Protein AF-A0A816RUP0-F1 (afdb_monomer_lite)

Sequence (111 aa):
MELRDFQFTRWRRGSVGKISSTGTFTTLSGTTKWQLDEFQNDVQSSYDNGLKDKTRDMHREFTFAMETQVVKIEKSHKEASKGTPRQVRLDGDDQDDRNELTLFLAGPSDS

Organism: Brassica napus (NCBI:txid3708)

Radius of gyration: 24.88 Å; chains: 1; bounding box: 38×42×78 Å

Structure (mmCIF, N/CA/C/O backbone):
data_AF-A0A816RUP0-F1
#
_entry.id   AF-A0A816RUP0-F1
#
loop_
_atom_site.group_PDB
_atom_site.id
_atom_site.type_symbol
_atom_site.label_atom_id
_atom_site.label_alt_id
_atom_site.label_comp_id
_atom_site.label_asym_id
_atom_site.label_entity_id
_atom_site.label_seq_id
_atom_site.pdbx_PDB_ins_code
_atom_site.Cartn_x
_atom_site.Cartn_y
_atom_site.Cartn_z
_atom_site.occupancy
_atom_site.B_iso_or_equiv
_atom_site.auth_seq_id
_atom_site.auth_comp_id
_atom_site.auth_asym_id
_atom_site.auth_atom_id
_atom_site.pdbx_PDB_model_num
ATOM 1 N N . MET A 1 1 ? 0.566 23.783 -14.531 1.00 39.66 1 MET A N 1
ATOM 2 C CA . MET A 1 1 ? -0.112 23.144 -13.387 1.00 39.66 1 MET A CA 1
ATOM 3 C C . MET A 1 1 ? 0.756 21.955 -13.024 1.00 39.66 1 MET A C 1
ATOM 5 O O . MET A 1 1 ? 0.818 21.017 -13.807 1.00 39.66 1 MET A O 1
ATOM 9 N N . GLU A 1 2 ? 1.593 22.091 -11.996 1.00 36.62 2 GLU A N 1
ATOM 10 C CA . GLU A 1 2 ? 2.616 21.089 -11.671 1.00 36.62 2 GLU A CA 1
ATOM 11 C C . GLU A 1 2 ? 2.069 20.069 -10.671 1.00 36.62 2 GLU A C 1
ATOM 13 O O . GLU A 1 2 ? 1.329 20.414 -9.756 1.00 36.62 2 GLU A O 1
ATOM 18 N N . LEU A 1 3 ? 2.501 18.813 -10.802 1.00 40.00 3 LEU A N 1
ATOM 19 C CA . LEU A 1 3 ? 2.164 17.676 -9.929 1.00 40.00 3 LEU A CA 1
ATOM 20 C C . LEU A 1 3 ? 2.428 17.928 -8.427 1.00 40.00 3 LEU A C 1
ATOM 22 O O . LEU A 1 3 ? 1.880 17.236 -7.570 1.00 40.00 3 LEU A O 1
ATOM 26 N N . ARG A 1 4 ? 3.202 18.967 -8.096 1.00 47.19 4 ARG A N 1
ATOM 27 C CA . ARG A 1 4 ? 3.424 19.460 -6.729 1.00 47.19 4 ARG A CA 1
ATOM 28 C C . ARG A 1 4 ? 2.163 20.051 -6.082 1.00 47.19 4 ARG A C 1
ATOM 30 O O . ARG A 1 4 ? 2.021 19.976 -4.862 1.00 47.19 4 ARG A O 1
ATOM 37 N N . ASP A 1 5 ? 1.212 20.542 -6.877 1.00 44.00 5 ASP A N 1
ATOM 38 C CA . ASP A 1 5 ? -0.055 21.103 -6.386 1.00 44.00 5 ASP A CA 1
ATOM 39 C C . ASP A 1 5 ? -0.991 20.011 -5.823 1.00 44.00 5 ASP A C 1
ATOM 41 O O . ASP A 1 5 ? -1.785 20.256 -4.907 1.00 44.00 5 ASP A O 1
ATOM 45 N N . PHE A 1 6 ? -0.867 18.765 -6.300 1.00 46.91 6 PHE A N 1
ATOM 46 C CA . PHE A 1 6 ? -1.703 17.651 -5.839 1.00 46.91 6 PHE A CA 1
ATOM 47 C C . PHE A 1 6 ? -1.320 17.175 -4.428 1.00 46.91 6 PHE A C 1
ATOM 49 O O . PHE A 1 6 ? -2.191 16.868 -3.611 1.00 46.91 6 PHE A O 1
ATOM 56 N N . GLN A 1 7 ? -0.023 17.205 -4.105 1.00 52.34 7 GLN A N 1
ATOM 57 C CA . GLN A 1 7 ? 0.499 16.809 -2.792 1.00 52.34 7 GLN A CA 1
ATOM 58 C C . GLN A 1 7 ? 0.126 17.814 -1.687 1.00 52.34 7 GLN A C 1
ATOM 60 O O . GLN A 1 7 ? -0.140 17.428 -0.550 1.00 52.34 7 GLN A O 1
ATOM 65 N N . PHE A 1 8 ? 0.012 19.105 -2.015 1.00 40.44 8 PHE A N 1
ATOM 66 C CA . PHE A 1 8 ? -0.316 20.141 -1.028 1.00 40.44 8 PHE A CA 1
ATOM 67 C C . PHE A 1 8 ? -1.816 20.208 -0.684 1.00 40.44 8 PHE A C 1
ATOM 69 O O . PHE A 1 8 ? -2.200 20.513 0.449 1.00 40.44 8 PHE A O 1
ATOM 76 N N . THR A 1 9 ? -2.695 19.872 -1.633 1.00 47.47 9 THR A N 1
ATOM 77 C CA . THR A 1 9 ? -4.152 20.036 -1.463 1.00 47.47 9 THR A CA 1
ATOM 78 C C . THR A 1 9 ? -4.766 19.005 -0.502 1.00 47.47 9 THR A C 1
ATOM 80 O O . THR A 1 9 ? -5.785 19.278 0.139 1.00 47.47 9 THR A O 1
ATOM 83 N N . ARG A 1 10 ? -4.131 17.835 -0.324 1.00 47.53 10 ARG A N 1
ATOM 84 C CA . ARG A 1 10 ? -4.600 16.791 0.607 1.00 47.53 10 ARG A CA 1
ATOM 85 C C . ARG A 1 10 ? -4.316 17.120 2.081 1.00 47.53 10 ARG A C 1
ATOM 87 O O . ARG A 1 10 ? -5.031 16.633 2.953 1.00 47.53 10 ARG A O 1
ATOM 94 N N . TRP A 1 11 ? -3.337 17.981 2.370 1.00 43.38 11 TRP A N 1
ATOM 95 C CA . TRP A 1 11 ? -2.880 18.244 3.742 1.00 43.38 11 TRP A CA 1
ATOM 96 C C . TRP A 1 11 ? -3.70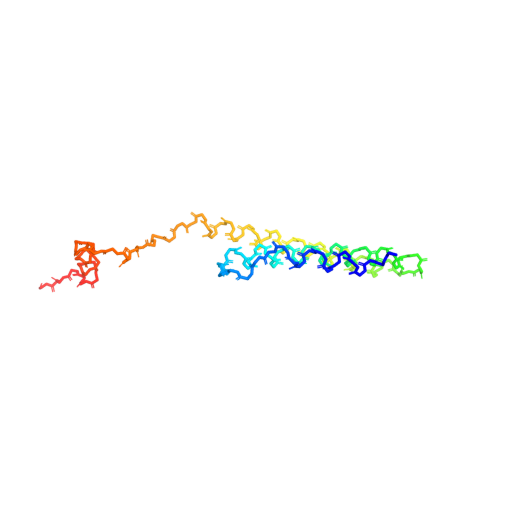8 19.301 4.505 1.00 43.38 11 TRP A C 1
ATOM 98 O O . TRP A 1 11 ? -3.715 19.307 5.731 1.00 43.38 11 TRP A O 1
ATOM 108 N N . ARG A 1 12 ? -4.483 20.168 3.832 1.00 38.88 12 ARG A N 1
ATOM 109 C CA . ARG A 1 12 ? -5.185 21.296 4.493 1.00 38.88 12 ARG A CA 1
ATOM 110 C C . ARG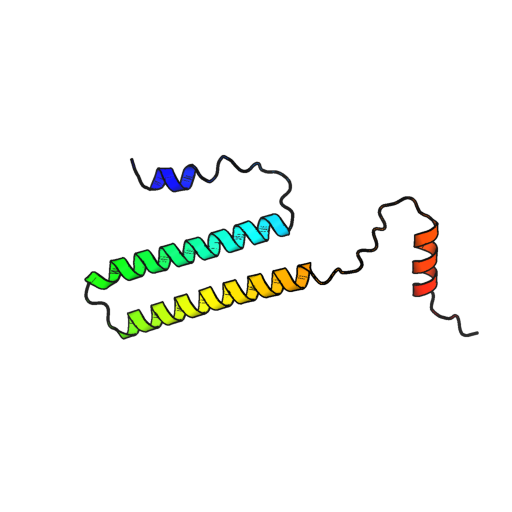 A 1 12 ? -6.594 21.027 5.045 1.00 38.88 12 ARG A C 1
ATOM 112 O O . ARG A 1 12 ? -7.147 21.928 5.670 1.00 38.88 12 ARG A O 1
ATOM 119 N N . ARG A 1 13 ? -7.209 19.858 4.823 1.00 42.12 13 ARG A N 1
ATOM 120 C CA . ARG A 1 13 ? -8.629 19.626 5.195 1.00 42.12 13 ARG A CA 1
ATOM 121 C C . ARG A 1 13 ? -8.864 18.687 6.387 1.00 42.12 13 ARG A C 1
ATOM 123 O O . ARG A 1 13 ? -10.014 18.424 6.716 1.00 42.12 13 ARG A O 1
ATOM 130 N N . GLY A 1 14 ? -7.815 18.197 7.046 1.00 38.31 14 GLY A N 1
ATOM 131 C CA . GLY A 1 14 ? -7.934 17.358 8.244 1.00 38.31 14 GLY A CA 1
ATOM 132 C C . GLY A 1 14 ? -7.334 18.053 9.456 1.00 38.31 14 GLY A C 1
ATOM 133 O O . GLY A 1 14 ? -6.118 18.088 9.600 1.00 38.31 14 GLY A O 1
ATOM 134 N N . SER A 1 15 ? -8.187 18.636 10.293 1.00 40.84 15 SER A N 1
ATOM 135 C CA . SER A 1 15 ? -7.840 19.359 11.515 1.00 40.84 15 SER A CA 1
ATOM 136 C C . SER A 1 15 ? -6.857 18.606 12.414 1.00 40.84 15 SER A C 1
ATOM 138 O O . SER A 1 15 ? -7.020 17.415 12.674 1.00 40.84 15 SER A O 1
ATOM 140 N N . VAL A 1 16 ? -5.900 19.348 12.977 1.00 47.12 16 VAL A N 1
ATOM 141 C CA . VAL A 1 16 ? -5.104 18.948 14.144 1.00 47.12 16 VAL A CA 1
ATOM 142 C C . VAL A 1 16 ? -6.048 18.859 15.349 1.00 47.12 16 VAL A C 1
ATOM 144 O O . VAL A 1 16 ? -6.211 19.798 16.121 1.00 47.12 16 VAL A O 1
ATOM 147 N N . GLY A 1 17 ? -6.748 17.737 15.459 1.00 41.47 17 GLY A N 1
ATOM 148 C CA . GLY A 1 17 ? -7.525 17.332 16.621 1.00 41.47 17 GLY A CA 1
ATOM 149 C C . GLY A 1 17 ? -6.975 15.999 17.105 1.00 41.47 17 GLY A C 1
ATOM 150 O O . GLY A 1 17 ? -6.623 15.166 16.275 1.00 41.47 17 GLY A O 1
ATOM 151 N N . LYS A 1 18 ? -6.853 15.839 18.430 1.00 44.84 18 LYS A N 1
ATOM 152 C CA . LYS A 1 18 ? -6.381 14.636 19.145 1.00 44.84 18 LYS A CA 1
ATOM 153 C C . LYS A 1 18 ? -6.505 13.358 18.300 1.00 44.84 18 LYS A C 1
ATOM 155 O O . LYS A 1 18 ? -7.577 12.765 18.212 1.00 44.84 18 LYS A O 1
ATOM 160 N N . ILE A 1 19 ? -5.401 12.954 17.677 1.00 44.00 19 ILE A N 1
ATOM 161 C CA . ILE A 1 19 ? -5.326 11.717 16.901 1.00 44.00 19 ILE A CA 1
ATOM 162 C C . ILE A 1 19 ? -5.314 10.552 17.887 1.00 44.00 19 ILE A C 1
ATOM 164 O O . ILE A 1 19 ? -4.342 10.336 18.606 1.00 44.00 19 ILE A O 1
ATOM 168 N N . SER A 1 20 ? -6.429 9.828 17.957 1.00 53.03 20 SER A N 1
ATOM 169 C CA . SER A 1 20 ? -6.488 8.525 18.615 1.00 53.03 20 SER A CA 1
ATOM 170 C C . SER A 1 20 ? -5.538 7.542 17.916 1.00 53.03 20 SER A C 1
ATOM 172 O O . SER A 1 20 ? -5.213 7.721 16.741 1.00 53.03 20 SER A O 1
ATOM 174 N N . SER A 1 21 ? -5.116 6.477 18.609 1.00 57.12 21 SER A N 1
ATOM 175 C CA . SER A 1 21 ? -4.272 5.403 18.038 1.00 57.12 21 SER A CA 1
ATOM 176 C C . SER A 1 21 ? -4.831 4.844 16.710 1.00 57.12 21 SER A C 1
ATOM 178 O O . SER A 1 21 ? -4.104 4.503 15.781 1.00 57.12 21 SER A O 1
ATOM 180 N N . THR A 1 22 ? -6.154 4.856 16.550 1.00 58.59 22 THR A N 1
ATOM 181 C CA . THR A 1 22 ? -6.836 4.474 15.306 1.00 58.59 22 THR A CA 1
ATOM 182 C C . THR A 1 22 ? -6.610 5.473 14.157 1.00 58.59 22 THR A C 1
ATOM 184 O O . THR A 1 22 ? -6.501 5.079 12.994 1.00 58.59 22 THR A O 1
ATOM 187 N N . GLY A 1 23 ? -6.519 6.774 14.455 1.00 68.19 23 GLY A N 1
ATOM 188 C CA . GLY A 1 23 ? -6.238 7.829 13.474 1.00 68.19 23 GLY A CA 1
ATOM 189 C C . GLY A 1 23 ? -4.793 7.817 12.966 1.00 68.19 23 GLY A C 1
ATOM 190 O O . GLY A 1 23 ? -4.535 8.164 11.811 1.00 68.19 23 GLY A O 1
ATOM 191 N N . THR A 1 24 ? -3.846 7.358 13.788 1.00 77.75 24 THR A N 1
ATOM 192 C CA . THR A 1 24 ? -2.444 7.206 13.374 1.00 77.75 24 THR A CA 1
ATOM 193 C C . THR A 1 24 ? -2.247 5.961 12.513 1.00 77.75 24 THR A C 1
ATOM 195 O O . THR A 1 24 ? -1.600 6.054 11.472 1.00 77.75 24 THR A O 1
ATOM 198 N N . PHE A 1 25 ? -2.868 4.827 12.867 1.00 81.88 25 PHE A N 1
ATOM 199 C CA . PHE A 1 25 ? -2.784 3.588 12.083 1.00 81.88 25 PHE A CA 1
ATOM 200 C C . PHE A 1 25 ? -3.357 3.738 10.667 1.00 81.88 25 PHE A C 1
ATOM 202 O O . PHE A 1 25 ? -2.730 3.340 9.687 1.00 81.88 25 PHE A O 1
ATOM 209 N N . THR A 1 26 ? -4.540 4.346 10.549 1.00 83.12 26 THR A N 1
ATOM 210 C CA . THR A 1 26 ? -5.197 4.585 9.252 1.00 83.12 26 THR A CA 1
ATOM 211 C C . THR A 1 26 ? -4.370 5.492 8.345 1.00 83.12 26 THR A C 1
ATOM 213 O O . THR A 1 26 ? -4.207 5.196 7.161 1.00 83.12 26 THR A O 1
ATOM 216 N N . THR A 1 27 ? -3.798 6.559 8.906 1.00 82.62 27 THR A N 1
ATOM 217 C CA . THR A 1 27 ? -2.900 7.461 8.177 1.00 82.62 27 THR A CA 1
ATOM 218 C C . THR A 1 27 ? -1.632 6.734 7.734 1.00 82.62 27 THR A C 1
ATOM 220 O O . THR A 1 27 ? -1.287 6.804 6.558 1.00 82.62 27 THR A O 1
ATOM 223 N N . LEU A 1 28 ? -0.980 5.992 8.637 1.00 86.88 28 LEU A N 1
ATOM 224 C CA . LEU A 1 28 ? 0.267 5.284 8.343 1.00 86.88 28 LEU A CA 1
ATOM 225 C C . LEU A 1 28 ? 0.073 4.204 7.268 1.00 86.88 28 LEU A C 1
ATOM 227 O O . LEU A 1 28 ? 0.823 4.176 6.295 1.00 86.88 28 LEU A O 1
ATOM 231 N N . SER A 1 29 ? -0.971 3.374 7.384 1.00 85.94 29 SER A N 1
ATOM 232 C CA . SER A 1 29 ? -1.293 2.368 6.360 1.00 85.94 29 SER A CA 1
ATOM 233 C C . SER A 1 29 ? -1.580 3.023 5.004 1.00 85.94 29 SER A C 1
ATOM 235 O O . SER A 1 29 ? -1.061 2.589 3.975 1.00 85.94 29 SER A O 1
ATOM 237 N N . GLY A 1 30 ? -2.339 4.125 4.999 1.00 86.00 30 GLY A N 1
ATOM 238 C CA . GLY A 1 30 ? -2.599 4.900 3.787 1.00 86.00 30 GLY A CA 1
ATOM 239 C C . GLY A 1 30 ? -1.321 5.442 3.142 1.00 86.00 30 GLY A C 1
ATOM 240 O O . GLY A 1 30 ? -1.160 5.331 1.928 1.00 86.00 30 GLY A O 1
ATOM 241 N N . THR A 1 31 ? -0.393 5.980 3.940 1.00 88.06 31 THR A N 1
ATOM 242 C CA . THR A 1 31 ? 0.898 6.463 3.428 1.00 88.06 31 THR A CA 1
ATOM 243 C C . THR A 1 31 ? 1.762 5.337 2.877 1.00 88.06 31 THR A C 1
ATOM 245 O O . THR A 1 31 ? 2.308 5.491 1.791 1.00 88.06 31 THR A O 1
ATOM 248 N N . THR A 1 32 ? 1.839 4.191 3.557 1.00 89.00 32 THR A N 1
ATOM 249 C CA . THR A 1 32 ? 2.645 3.051 3.100 1.00 89.00 32 THR A CA 1
ATOM 250 C C . THR A 1 32 ? 2.128 2.478 1.783 1.00 89.00 32 THR A C 1
ATOM 252 O O . THR A 1 32 ? 2.930 2.178 0.905 1.00 89.00 32 THR A O 1
ATOM 255 N N . LYS A 1 33 ? 0.803 2.371 1.610 1.00 90.50 33 LYS A N 1
ATOM 256 C CA . LYS A 1 33 ? 0.201 1.922 0.343 1.00 90.50 33 LYS A CA 1
ATOM 257 C C . LYS A 1 33 ? 0.527 2.877 -0.802 1.00 90.50 33 LYS A C 1
ATOM 259 O O . LYS A 1 33 ? 1.022 2.441 -1.830 1.00 90.50 33 LYS A O 1
ATOM 264 N N . TRP A 1 34 ? 0.344 4.182 -0.585 1.00 93.31 34 TRP A N 1
ATOM 265 C CA . TRP A 1 34 ? 0.668 5.181 -1.605 1.00 93.31 34 TRP A CA 1
ATOM 266 C C . TRP A 1 34 ? 2.157 5.178 -1.981 1.00 93.31 34 TRP A C 1
ATOM 268 O O . TRP A 1 34 ? 2.492 5.248 -3.157 1.00 93.31 34 TRP A O 1
ATOM 278 N N . GLN A 1 35 ? 3.054 5.052 -0.999 1.00 92.31 35 GLN A N 1
ATOM 279 C CA . GLN A 1 35 ? 4.493 4.955 -1.264 1.00 92.31 35 GLN A CA 1
ATOM 280 C C . GLN A 1 35 ? 4.851 3.727 -2.109 1.00 92.31 35 GLN A C 1
ATOM 282 O O . GLN A 1 35 ? 5.775 3.792 -2.916 1.00 92.31 35 GLN A O 1
ATOM 287 N N . LEU A 1 36 ? 4.139 2.614 -1.922 1.00 91.88 36 LEU A N 1
ATOM 288 C CA . LEU A 1 36 ? 4.369 1.391 -2.681 1.00 91.88 36 LEU A CA 1
ATOM 289 C C . LEU A 1 36 ? 3.865 1.505 -4.124 1.00 91.88 36 LEU A C 1
ATOM 291 O O . LEU A 1 36 ? 4.564 1.082 -5.045 1.00 91.88 36 LEU A O 1
ATOM 295 N N . ASP A 1 37 ? 2.704 2.134 -4.316 1.00 87.81 37 ASP A N 1
ATOM 296 C CA . ASP A 1 37 ? 2.160 2.435 -5.643 1.00 87.81 37 ASP A CA 1
ATOM 297 C C . ASP A 1 37 ? 3.109 3.354 -6.430 1.00 87.81 37 ASP A C 1
ATOM 299 O O . ASP A 1 37 ? 3.411 3.091 -7.595 1.00 87.81 37 ASP A O 1
ATOM 303 N N . GLU A 1 38 ? 3.633 4.401 -5.783 1.00 91.38 38 GLU A N 1
ATOM 304 C CA . GLU A 1 38 ? 4.583 5.331 -6.402 1.00 91.38 38 GLU A CA 1
ATOM 305 C C . GLU A 1 38 ? 5.885 4.622 -6.796 1.00 91.38 38 GLU A C 1
ATOM 307 O O . GLU A 1 38 ? 6.352 4.754 -7.926 1.00 91.38 38 GLU A O 1
ATOM 312 N N . PHE A 1 39 ? 6.425 3.786 -5.902 1.00 89.25 39 PHE A N 1
ATOM 313 C CA . PHE A 1 39 ? 7.602 2.971 -6.195 1.00 89.25 39 PHE A CA 1
ATOM 314 C C . PHE A 1 39 ? 7.389 2.071 -7.418 1.00 89.25 39 PHE A C 1
ATOM 316 O O . PHE A 1 39 ? 8.264 1.989 -8.280 1.00 89.25 39 PHE A O 1
ATOM 323 N N . GLN A 1 40 ? 6.235 1.405 -7.521 1.00 88.81 40 GLN A N 1
ATOM 324 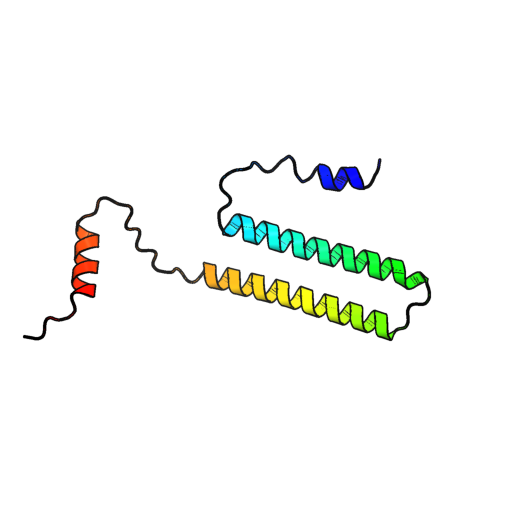C CA . GLN A 1 40 ? 5.939 0.545 -8.664 1.00 88.81 40 GLN A CA 1
ATOM 325 C C . GLN A 1 40 ? 5.840 1.344 -9.969 1.00 88.81 40 GLN A C 1
ATOM 327 O O . GLN A 1 40 ? 6.352 0.890 -10.994 1.00 88.81 40 GLN A O 1
ATOM 332 N N . ASN A 1 41 ? 5.223 2.526 -9.933 1.00 86.56 41 ASN A N 1
ATOM 333 C CA . ASN A 1 41 ? 5.110 3.405 -11.097 1.00 86.56 41 ASN A CA 1
ATOM 334 C C . ASN A 1 41 ? 6.489 3.875 -11.583 1.00 86.56 41 ASN A C 1
ATOM 336 O O . ASN A 1 41 ? 6.789 3.768 -12.775 1.00 86.56 41 ASN A O 1
ATOM 340 N N . ASP A 1 42 ? 7.349 4.319 -10.664 1.00 86.31 42 ASP A N 1
ATOM 341 C CA . ASP A 1 42 ? 8.713 4.759 -10.974 1.00 86.31 42 ASP A CA 1
ATOM 342 C C . ASP A 1 42 ? 9.561 3.616 -11.540 1.00 86.31 42 ASP A C 1
ATOM 344 O O . ASP A 1 42 ? 10.250 3.763 -12.554 1.00 86.31 42 ASP A O 1
ATOM 348 N N . VAL A 1 43 ? 9.472 2.437 -10.920 1.00 86.38 43 VAL A N 1
ATOM 349 C CA . VAL A 1 43 ? 10.158 1.229 -11.380 1.00 86.38 43 VAL A CA 1
ATOM 350 C C . VAL A 1 43 ? 9.687 0.817 -12.775 1.00 86.38 43 VAL A C 1
ATOM 352 O O . VAL A 1 43 ? 10.512 0.487 -13.628 1.00 86.38 43 VAL A O 1
ATOM 355 N N . GLN A 1 44 ? 8.378 0.853 -13.031 1.00 84.25 44 GLN A N 1
ATOM 356 C CA . GLN A 1 44 ? 7.819 0.488 -14.327 1.00 84.25 44 GLN A CA 1
ATOM 357 C C . GLN A 1 44 ? 8.241 1.468 -15.426 1.00 84.25 44 GLN A C 1
ATOM 359 O O . GLN A 1 44 ? 8.598 1.029 -16.517 1.00 84.25 44 GLN A O 1
ATOM 364 N N . SER A 1 45 ? 8.275 2.765 -15.112 1.00 80.44 45 SER A N 1
ATOM 365 C CA . SER A 1 45 ? 8.786 3.825 -15.991 1.00 80.44 45 SER A CA 1
ATOM 366 C C . SER A 1 45 ? 10.280 3.653 -16.310 1.00 80.44 45 SER A C 1
ATOM 368 O O . SER A 1 45 ? 10.740 3.959 -17.407 1.00 80.44 45 SER A O 1
ATOM 370 N N . SER A 1 46 ? 11.058 3.083 -15.384 1.00 77.62 46 SER A N 1
ATOM 371 C CA . SER A 1 46 ? 12.488 2.813 -15.586 1.00 77.62 46 SER A CA 1
ATOM 372 C C . SER A 1 46 ? 12.772 1.651 -16.555 1.00 77.62 46 SER A C 1
ATOM 374 O O . SER A 1 46 ? 13.863 1.573 -17.131 1.00 77.62 46 SER A O 1
ATOM 376 N N . TYR A 1 47 ? 11.812 0.742 -16.768 1.00 77.06 47 TYR A N 1
ATOM 377 C CA . TYR A 1 47 ? 12.027 -0.474 -17.561 1.00 77.06 47 TYR A CA 1
ATOM 378 C C . TYR A 1 47 ? 12.240 -0.244 -19.064 1.00 77.06 47 TYR A C 1
ATOM 380 O O . TYR A 1 47 ? 12.762 -1.147 -19.721 1.00 77.06 47 TYR A O 1
ATOM 388 N N . ASP A 1 48 ? 11.959 0.953 -19.586 1.00 66.12 48 ASP A N 1
ATOM 389 C CA . ASP A 1 48 ? 12.213 1.317 -20.990 1.00 66.12 48 ASP A CA 1
ATOM 390 C C . ASP A 1 48 ? 13.716 1.363 -21.356 1.00 66.12 48 ASP A C 1
ATOM 392 O O . ASP A 1 48 ? 14.069 1.346 -22.534 1.00 66.12 48 ASP A O 1
ATOM 396 N N . ASN A 1 49 ? 14.625 1.328 -20.370 1.00 62.31 49 ASN A N 1
ATOM 397 C CA . ASN A 1 49 ? 16.073 1.503 -20.569 1.00 62.31 49 ASN A CA 1
ATOM 398 C C . ASN A 1 49 ? 16.923 0.213 -20.493 1.00 62.31 49 ASN A C 1
ATOM 400 O O . ASN A 1 49 ? 18.125 0.276 -20.228 1.00 62.31 49 ASN A O 1
ATOM 404 N N . GLY A 1 50 ? 16.348 -0.972 -20.725 1.00 60.72 50 GLY A N 1
ATOM 405 C CA . GLY A 1 50 ? 17.135 -2.218 -20.792 1.00 60.72 50 GLY A CA 1
ATOM 406 C C . GLY A 1 50 ? 17.573 -2.768 -19.427 1.00 60.72 50 GLY A C 1
ATOM 407 O O . GLY A 1 50 ? 18.640 -3.373 -19.294 1.00 60.72 50 GLY A O 1
ATOM 408 N N . LEU A 1 51 ? 16.750 -2.561 -18.395 1.00 64.88 51 LEU A N 1
ATOM 409 C CA . LEU A 1 51 ? 16.944 -3.158 -17.072 1.00 64.88 51 LEU A CA 1
ATOM 410 C C . LEU A 1 51 ? 16.980 -4.693 -17.160 1.00 64.88 51 LEU A C 1
ATOM 412 O O . LEU A 1 51 ? 16.100 -5.318 -17.748 1.00 64.88 51 LEU A O 1
ATOM 416 N N . LYS A 1 52 ? 18.004 -5.302 -16.547 1.00 72.56 52 LYS A N 1
ATOM 417 C CA . LYS A 1 52 ? 18.191 -6.763 -16.515 1.00 72.56 52 LYS A CA 1
ATOM 418 C C . LYS A 1 52 ? 16.999 -7.436 -15.831 1.00 72.56 52 LYS A C 1
ATOM 420 O O . LYS A 1 52 ? 16.607 -6.993 -14.753 1.00 72.56 52 LYS A O 1
ATOM 425 N N . ASP A 1 53 ? 16.508 -8.545 -16.388 1.00 78.19 53 ASP A N 1
ATOM 426 C CA . ASP A 1 53 ? 15.366 -9.306 -15.843 1.00 78.19 53 ASP A CA 1
ATOM 427 C C . ASP A 1 53 ? 15.499 -9.606 -14.344 1.00 78.19 53 ASP A C 1
ATOM 429 O O . ASP A 1 53 ? 14.556 -9.390 -13.592 1.00 78.19 53 ASP A O 1
ATOM 433 N N . LYS A 1 54 ? 16.710 -9.926 -13.870 1.00 81.94 54 LYS A N 1
ATOM 434 C CA . LYS A 1 54 ? 16.991 -10.130 -12.439 1.00 81.94 54 LYS A CA 1
ATOM 435 C C . LYS A 1 54 ? 16.581 -8.944 -11.551 1.00 81.94 54 LYS A C 1
ATOM 437 O O . LYS A 1 54 ? 16.110 -9.142 -10.435 1.00 81.94 54 LYS A O 1
ATOM 442 N N . THR A 1 55 ? 16.780 -7.708 -12.009 1.00 84.38 55 THR A N 1
ATOM 443 C CA . THR A 1 55 ? 16.381 -6.511 -11.252 1.00 84.38 55 THR A CA 1
ATOM 444 C C . THR A 1 55 ? 14.861 -6.365 -11.225 1.00 84.38 55 THR A C 1
ATOM 446 O O . THR A 1 55 ? 14.299 -5.940 -10.219 1.00 84.38 55 THR A O 1
ATOM 449 N N . ARG A 1 56 ? 14.184 -6.765 -12.307 1.00 84.06 56 ARG A N 1
ATOM 450 C CA . ARG A 1 56 ? 12.720 -6.749 -12.403 1.00 84.06 56 ARG A CA 1
ATOM 451 C C . ARG A 1 56 ? 12.106 -7.759 -11.442 1.00 84.06 56 ARG A C 1
ATOM 453 O O . ARG A 1 56 ? 11.187 -7.404 -10.710 1.00 84.06 56 ARG A O 1
ATOM 460 N N . ASP A 1 57 ? 12.662 -8.965 -11.394 1.00 88.94 57 ASP A N 1
ATOM 461 C CA . ASP A 1 57 ? 12.230 -10.013 -10.467 1.00 88.94 57 ASP A CA 1
ATOM 462 C C . ASP A 1 57 ? 12.396 -9.562 -9.015 1.00 88.94 57 ASP A C 1
ATOM 464 O O . ASP A 1 57 ? 11.452 -9.624 -8.233 1.00 88.94 57 ASP A O 1
ATOM 468 N N . MET A 1 58 ? 13.546 -8.975 -8.682 1.00 91.19 58 MET A N 1
ATOM 469 C CA . MET A 1 58 ? 13.806 -8.458 -7.338 1.00 91.19 58 MET A CA 1
ATOM 470 C C . MET A 1 58 ? 12.839 -7.327 -6.938 1.00 91.19 58 MET A C 1
ATOM 472 O O . MET A 1 58 ? 12.426 -7.246 -5.783 1.00 91.19 58 MET A O 1
ATOM 476 N N . HIS A 1 59 ? 12.445 -6.455 -7.873 1.00 92.25 59 HIS A N 1
ATOM 477 C CA . HIS A 1 59 ? 11.432 -5.424 -7.610 1.00 92.25 59 HIS A CA 1
ATOM 478 C C . HIS A 1 59 ? 10.043 -6.025 -7.391 1.00 92.25 59 HIS A C 1
ATOM 480 O O . HIS A 1 59 ? 9.344 -5.610 -6.470 1.00 92.25 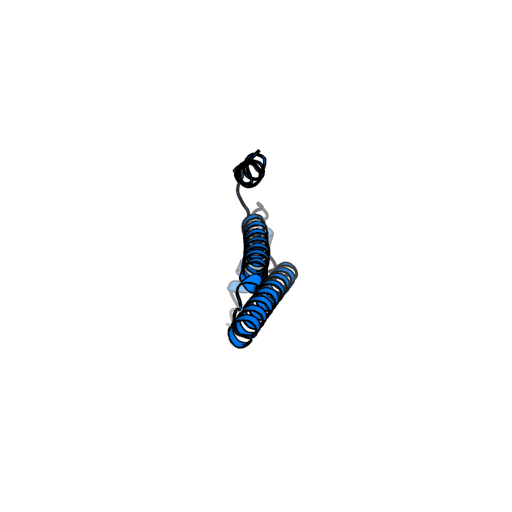59 HIS A O 1
ATOM 486 N N . ARG A 1 60 ? 9.663 -7.039 -8.177 1.00 90.00 60 ARG A N 1
ATOM 487 C CA . ARG A 1 60 ? 8.402 -7.768 -7.981 1.00 90.00 60 ARG A CA 1
ATOM 488 C C . ARG A 1 60 ? 8.360 -8.466 -6.627 1.00 90.00 60 ARG A C 1
ATOM 490 O O . ARG A 1 60 ? 7.357 -8.361 -5.927 1.00 90.00 60 ARG A O 1
ATOM 497 N N . GLU A 1 61 ? 9.440 -9.143 -6.248 1.00 94.56 61 GLU A N 1
ATOM 498 C CA . GLU A 1 61 ? 9.564 -9.803 -4.946 1.00 94.56 61 GLU A CA 1
ATOM 499 C C . GLU A 1 61 ? 9.453 -8.802 -3.795 1.00 94.56 61 GLU A C 1
ATOM 501 O O . GLU A 1 61 ? 8.731 -9.051 -2.829 1.00 94.56 61 GLU A O 1
ATOM 506 N N . PHE A 1 62 ? 10.118 -7.648 -3.913 1.00 94.12 62 PHE A N 1
ATOM 507 C CA . PHE A 1 62 ? 10.027 -6.580 -2.923 1.00 94.12 62 PHE A CA 1
ATOM 508 C C . PHE A 1 62 ? 8.594 -6.055 -2.776 1.00 94.12 62 PHE A C 1
ATOM 510 O O . PHE A 1 62 ? 8.077 -6.012 -1.656 1.00 94.12 62 PHE A O 1
ATOM 517 N N . THR A 1 63 ? 7.931 -5.706 -3.884 1.00 91.31 63 THR A N 1
ATOM 518 C CA . THR A 1 63 ? 6.546 -5.216 -3.853 1.00 91.31 63 THR A CA 1
ATOM 519 C C . THR A 1 63 ? 5.620 -6.249 -3.225 1.00 91.31 63 THR A C 1
ATOM 521 O O . THR A 1 63 ? 4.906 -5.939 -2.273 1.00 91.31 63 THR A O 1
ATOM 524 N N . PHE A 1 64 ? 5.711 -7.504 -3.666 1.00 91.69 64 PHE A N 1
ATOM 525 C CA . PHE A 1 64 ? 4.902 -8.596 -3.132 1.00 91.69 64 PHE A CA 1
ATOM 526 C C . PHE A 1 64 ? 5.112 -8.803 -1.623 1.00 91.69 64 PHE A C 1
ATOM 528 O O . PHE A 1 64 ? 4.152 -8.997 -0.866 1.00 91.69 64 PHE A O 1
ATOM 535 N N . ALA A 1 65 ? 6.364 -8.743 -1.158 1.00 96.25 65 ALA A N 1
ATOM 536 C CA . ALA A 1 65 ? 6.683 -8.860 0.259 1.00 96.25 65 ALA A CA 1
ATOM 537 C C . ALA A 1 65 ? 6.058 -7.715 1.070 1.00 96.25 65 ALA A C 1
ATOM 539 O O . ALA A 1 65 ? 5.456 -7.970 2.117 1.00 96.25 65 ALA A O 1
ATOM 540 N N . MET A 1 66 ? 6.148 -6.476 0.583 1.00 93.38 66 MET A N 1
ATOM 541 C CA . MET A 1 66 ? 5.589 -5.303 1.259 1.00 93.38 66 MET A CA 1
ATOM 542 C C . MET A 1 66 ? 4.058 -5.328 1.296 1.00 93.38 66 MET A C 1
ATOM 544 O O . MET A 1 66 ? 3.483 -5.144 2.369 1.00 93.38 66 MET A O 1
ATOM 548 N N . GLU A 1 67 ? 3.389 -5.640 0.183 1.00 92.19 67 GLU A N 1
ATOM 549 C CA . GLU A 1 67 ? 1.927 -5.802 0.136 1.00 92.19 67 GLU A CA 1
ATOM 550 C C . GLU A 1 67 ? 1.453 -6.861 1.135 1.00 92.19 67 GLU A C 1
ATOM 552 O O . GLU A 1 67 ? 0.526 -6.639 1.919 1.00 92.19 67 GLU A O 1
ATOM 557 N N . THR A 1 68 ? 2.150 -7.999 1.170 1.00 94.25 68 THR A N 1
ATOM 558 C CA . THR A 1 68 ? 1.861 -9.084 2.109 1.00 94.25 68 THR A CA 1
ATOM 559 C C . THR A 1 68 ? 1.991 -8.619 3.560 1.00 94.25 68 THR A C 1
ATOM 561 O O . THR A 1 68 ? 1.162 -8.979 4.401 1.00 94.25 68 THR A O 1
ATOM 564 N N . GLN A 1 69 ? 3.013 -7.821 3.883 1.00 94.31 69 GLN A N 1
ATOM 565 C CA . GLN A 1 69 ? 3.191 -7.284 5.234 1.00 94.31 69 GLN A CA 1
ATOM 566 C C . GLN A 1 69 ? 2.097 -6.283 5.605 1.00 94.31 69 GLN A C 1
ATOM 568 O O . GLN A 1 69 ? 1.556 -6.369 6.707 1.00 94.31 69 GLN A O 1
ATOM 573 N N . VAL A 1 70 ? 1.708 -5.392 4.690 1.00 89.38 70 VAL A N 1
ATOM 574 C CA . VAL A 1 70 ? 0.602 -4.450 4.913 1.00 89.38 70 VAL A CA 1
ATOM 575 C C . VAL A 1 70 ? -0.690 -5.207 5.225 1.00 89.38 70 VAL A C 1
ATOM 577 O O . VAL A 1 70 ? -1.334 -4.928 6.236 1.00 89.38 70 VAL A O 1
ATOM 580 N N . VAL A 1 71 ? -1.027 -6.233 4.437 1.00 92.75 71 VAL A N 1
ATOM 581 C CA . VAL A 1 71 ? -2.215 -7.072 4.674 1.00 92.75 71 VAL A CA 1
ATOM 582 C C . VAL A 1 71 ? -2.147 -7.781 6.030 1.00 92.75 71 VAL A C 1
ATOM 584 O O . VAL A 1 71 ? -3.139 -7.807 6.762 1.00 92.75 71 VAL A O 1
ATOM 587 N N . LYS A 1 72 ? -0.987 -8.342 6.397 1.00 93.94 72 LYS A N 1
ATOM 588 C CA . LYS A 1 72 ? -0.789 -8.993 7.704 1.00 93.94 72 LYS A CA 1
ATOM 589 C C . LYS A 1 72 ? -1.009 -8.016 8.855 1.00 93.94 72 LYS A C 1
ATOM 591 O O . LYS A 1 72 ? -1.735 -8.344 9.788 1.00 93.94 72 LYS A O 1
ATOM 596 N N . ILE A 1 73 ? -0.425 -6.824 8.778 1.00 91.44 73 ILE A N 1
ATOM 597 C CA . ILE A 1 73 ? -0.539 -5.798 9.818 1.00 91.44 73 ILE A CA 1
ATOM 598 C C . ILE A 1 73 ? -1.990 -5.314 9.945 1.00 91.44 73 ILE A C 1
ATOM 600 O O . ILE A 1 73 ? -2.511 -5.233 11.056 1.00 91.44 73 ILE A O 1
ATOM 604 N N . GLU A 1 74 ? -2.675 -5.048 8.830 1.00 90.00 74 GLU A N 1
ATOM 605 C CA . GLU A 1 74 ? -4.087 -4.644 8.838 1.00 90.00 74 GLU A CA 1
ATOM 606 C C . GLU A 1 74 ? -4.998 -5.724 9.422 1.00 90.00 74 GLU A C 1
ATOM 608 O O . GLU A 1 74 ? -5.911 -5.417 10.195 1.00 90.00 74 GLU A O 1
ATOM 613 N N . LYS A 1 75 ? -4.732 -6.994 9.100 1.00 90.50 75 LYS A N 1
ATOM 614 C CA . LYS A 1 75 ? -5.455 -8.131 9.668 1.00 90.50 75 LYS A CA 1
ATOM 615 C C . LYS A 1 75 ? -5.223 -8.242 11.176 1.00 90.50 75 LYS A C 1
ATOM 617 O O . LYS A 1 75 ? -6.202 -8.264 11.917 1.00 90.50 75 LYS A O 1
ATOM 622 N N . SER A 1 76 ? -3.969 -8.231 11.629 1.00 89.25 76 SER A N 1
ATOM 623 C CA . SER A 1 76 ? -3.627 -8.294 13.055 1.00 89.25 76 SER A CA 1
ATOM 624 C C . SER A 1 76 ? -4.221 -7.123 13.839 1.00 89.25 76 SER A C 1
ATOM 626 O O . SER A 1 76 ? -4.758 -7.321 14.925 1.00 89.25 76 SER A O 1
ATOM 628 N N . HIS A 1 77 ? -4.208 -5.907 13.281 1.00 85.75 77 HIS A N 1
ATOM 629 C CA . HIS A 1 77 ? -4.838 -4.740 13.901 1.00 85.75 77 HIS A CA 1
ATOM 630 C C . HIS A 1 77 ? -6.366 -4.896 14.004 1.00 85.75 77 HIS A C 1
ATOM 632 O O . HIS A 1 77 ? -6.959 -4.589 15.038 1.00 85.75 77 HIS A O 1
ATOM 638 N N . LYS A 1 78 ? -7.020 -5.414 12.955 1.00 86.19 78 LYS A N 1
ATOM 639 C CA . LYS A 1 78 ? -8.465 -5.700 12.957 1.00 86.19 78 LYS A CA 1
ATOM 640 C C . LYS A 1 78 ? -8.844 -6.818 13.931 1.00 86.19 78 LYS A C 1
ATOM 642 O O . LYS A 1 78 ? -9.955 -6.827 14.448 1.00 86.19 78 LYS A O 1
ATOM 647 N N . GLU A 1 79 ? -7.970 -7.792 14.142 1.00 87.06 79 GLU A N 1
ATOM 648 C CA . GLU A 1 79 ? -8.178 -8.869 15.114 1.00 87.06 79 GLU A CA 1
ATOM 649 C C . GLU A 1 79 ? -7.976 -8.363 16.547 1.00 87.06 79 GLU A C 1
ATOM 651 O O . GLU A 1 79 ? -8.824 -8.612 17.403 1.00 87.06 79 GLU A O 1
ATOM 656 N N . ALA A 1 80 ? -6.942 -7.552 16.782 1.00 81.62 80 ALA A N 1
ATOM 657 C CA . ALA A 1 80 ? -6.698 -6.896 18.063 1.00 81.62 80 ALA A CA 1
ATOM 658 C C . ALA A 1 80 ? -7.829 -5.934 18.466 1.00 81.62 80 ALA A C 1
ATOM 660 O O . ALA A 1 80 ? -8.141 -5.824 19.646 1.00 81.62 80 ALA A O 1
ATOM 661 N N . SER A 1 81 ? -8.489 -5.271 17.508 1.00 74.25 81 SER A N 1
ATOM 662 C CA . SER A 1 81 ? -9.633 -4.396 17.803 1.00 74.25 81 SER A CA 1
ATOM 663 C C . SER A 1 81 ? -10.940 -5.144 18.097 1.00 74.25 81 SER A C 1
ATOM 665 O O . SER A 1 81 ? -11.852 -4.563 18.683 1.00 74.25 81 SER A O 1
ATOM 667 N N . LYS A 1 82 ? -11.049 -6.421 17.704 1.00 75.56 82 LYS A N 1
ATOM 668 C CA . LYS A 1 82 ? -12.206 -7.289 17.996 1.00 75.56 82 LYS A CA 1
ATOM 669 C C . LYS A 1 82 ? -12.107 -7.979 19.348 1.00 75.56 82 LYS A C 1
ATOM 671 O O . LYS A 1 82 ? -13.134 -8.277 19.950 1.00 75.56 82 LYS A O 1
ATOM 676 N N . GLY A 1 83 ? -10.891 -8.272 19.802 1.00 60.97 83 GLY A N 1
ATOM 677 C CA . GLY A 1 83 ? -10.662 -8.749 21.154 1.00 60.97 83 GLY A CA 1
ATOM 678 C C . GLY A 1 83 ? -10.843 -7.581 22.101 1.00 60.97 83 GLY A C 1
ATOM 679 O O . GLY A 1 83 ? -9.883 -6.877 22.363 1.00 60.97 83 GLY A O 1
ATOM 680 N N . THR A 1 84 ? -12.063 -7.339 22.579 1.00 53.94 84 THR A N 1
ATOM 681 C CA . THR A 1 84 ? -12.303 -6.426 23.697 1.00 53.94 84 THR A CA 1
ATOM 682 C C . THR A 1 84 ? -11.390 -6.864 24.845 1.00 53.94 84 THR A C 1
ATOM 684 O O . THR A 1 84 ? -11.661 -7.908 25.444 1.00 53.94 84 THR A O 1
ATOM 687 N N . PRO A 1 85 ? -10.330 -6.119 25.224 1.00 56.09 85 PRO A N 1
ATOM 688 C CA . PRO A 1 85 ? -9.931 -6.189 26.616 1.00 56.09 85 PRO A CA 1
ATOM 689 C C . PRO A 1 85 ? -11.175 -5.703 27.348 1.00 56.09 85 PRO A C 1
ATOM 691 O O . PRO A 1 85 ? -11.737 -4.678 26.952 1.00 56.09 85 PRO A O 1
ATOM 694 N N . ARG A 1 86 ? -11.667 -6.439 28.345 1.00 52.78 86 ARG A N 1
ATOM 695 C CA . ARG A 1 86 ? -12.686 -5.914 29.257 1.00 52.78 86 ARG A CA 1
ATOM 696 C C . ARG A 1 86 ? -12.063 -4.663 29.875 1.00 52.78 86 ARG A C 1
ATOM 698 O O . ARG A 1 86 ? -11.314 -4.752 30.839 1.00 52.78 86 ARG A O 1
ATOM 705 N N . GLN A 1 87 ? -12.249 -3.517 29.222 1.00 54.12 87 GLN A N 1
ATOM 706 C CA . GLN A 1 87 ? -11.769 -2.237 29.684 1.00 54.12 87 GLN A CA 1
ATOM 707 C C . GLN A 1 87 ? -12.715 -1.930 30.820 1.00 54.12 87 GLN A C 1
ATOM 709 O O . GLN A 1 87 ? -13.820 -1.436 30.613 1.00 54.12 87 GLN A O 1
ATOM 714 N N . VAL A 1 88 ? -12.306 -2.357 32.009 1.00 54.81 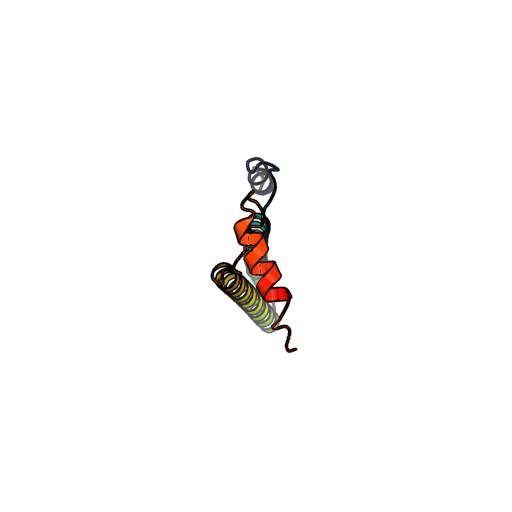88 VAL A N 1
ATOM 715 C CA . VAL A 1 88 ? -12.902 -1.920 33.254 1.00 54.81 88 VAL A CA 1
ATOM 716 C C . VAL A 1 88 ? -12.746 -0.404 33.236 1.00 54.81 88 VAL A C 1
ATOM 718 O O . VAL A 1 88 ? -11.655 0.128 33.439 1.00 54.81 88 VAL A O 1
ATOM 721 N N . ARG A 1 89 ? -13.809 0.294 32.837 1.00 54.34 89 ARG A N 1
ATOM 722 C CA . ARG A 1 89 ? -13.898 1.739 32.987 1.00 54.34 89 ARG A CA 1
ATOM 723 C C 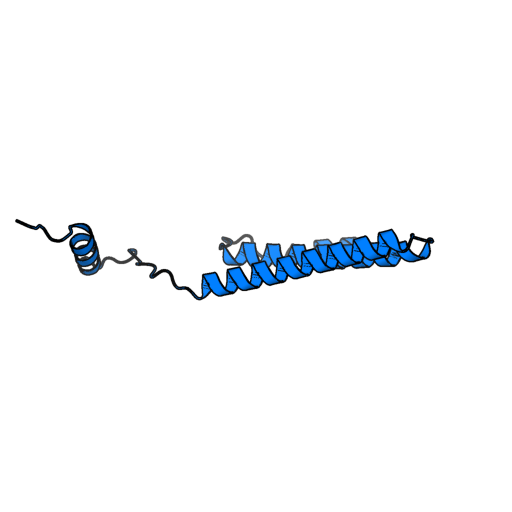. ARG A 1 89 ? -13.989 1.971 34.485 1.00 54.34 89 ARG A C 1
ATOM 725 O O . ARG A 1 89 ? -15.035 1.759 35.070 1.00 54.34 89 ARG A O 1
ATOM 732 N N . LEU A 1 90 ? -12.883 2.401 35.080 1.00 52.59 90 LEU A N 1
ATOM 733 C CA . LEU A 1 90 ? -12.863 2.964 36.432 1.00 52.59 90 LEU A CA 1
ATOM 734 C C . LEU A 1 90 ? -13.297 4.443 36.431 1.00 52.59 90 LEU A C 1
ATOM 736 O O . LEU A 1 90 ? -13.085 5.155 37.410 1.00 52.59 90 LEU A O 1
ATOM 740 N N . ASP A 1 91 ? -13.874 4.906 35.319 1.00 53.88 91 ASP A N 1
ATOM 741 C CA . ASP A 1 91 ? -14.324 6.275 35.104 1.00 53.88 91 ASP A CA 1
ATOM 742 C C . ASP A 1 91 ? -15.834 6.342 35.355 1.00 53.88 91 ASP A C 1
ATOM 744 O O . ASP A 1 91 ? -16.646 6.422 34.433 1.00 53.88 91 ASP A O 1
ATOM 748 N N . GLY A 1 92 ? -16.207 6.241 36.621 1.00 46.81 92 GLY A N 1
ATOM 749 C CA . GLY A 1 92 ? -17.577 6.381 37.084 1.00 46.81 92 GLY A CA 1
ATOM 750 C C . GLY A 1 92 ? -17.607 6.196 38.587 1.00 46.81 92 GLY A C 1
ATOM 751 O O . GLY A 1 92 ? -16.945 5.309 39.109 1.00 46.81 92 GLY A O 1
ATOM 752 N N . ASP A 1 93 ? -18.330 7.064 39.274 1.00 52.88 93 ASP A N 1
ATOM 753 C CA . ASP A 1 93 ? -18.476 7.174 40.731 1.00 52.88 93 ASP A CA 1
ATOM 754 C C . ASP A 1 93 ? -19.154 5.951 41.398 1.00 52.88 93 ASP A C 1
ATOM 756 O O . ASP A 1 93 ? -19.694 6.051 42.497 1.00 52.88 93 ASP A O 1
ATOM 760 N N . ASP A 1 94 ? -19.146 4.784 40.750 1.00 51.28 94 ASP A N 1
ATOM 761 C CA . ASP A 1 94 ? -19.787 3.570 41.239 1.00 51.28 94 ASP A CA 1
ATOM 762 C C . ASP A 1 94 ? -18.846 2.856 42.214 1.00 51.28 94 ASP A C 1
ATOM 764 O O . ASP A 1 94 ? -17.960 2.072 41.866 1.00 51.28 94 ASP A O 1
ATOM 768 N N . GLN A 1 95 ? -19.030 3.183 43.491 1.00 54.91 95 GLN A N 1
ATOM 769 C CA . GLN A 1 95 ? -18.304 2.610 44.624 1.00 54.91 95 GLN A CA 1
ATOM 770 C C . GLN A 1 95 ? -18.438 1.074 44.713 1.00 54.91 95 GLN A C 1
ATOM 772 O O . GLN A 1 95 ? -17.590 0.428 45.330 1.00 54.91 95 GLN A O 1
ATOM 777 N N . ASP A 1 96 ? -19.451 0.497 44.063 1.00 54.06 96 ASP A N 1
ATOM 778 C CA . ASP A 1 96 ? -19.737 -0.942 44.047 1.00 54.06 96 ASP A CA 1
ATOM 779 C C . ASP A 1 96 ? -18.732 -1.730 43.176 1.00 54.06 96 ASP A C 1
ATOM 781 O O . ASP A 1 96 ? -18.176 -2.739 43.613 1.00 54.06 96 ASP A O 1
ATOM 785 N N . ASP A 1 97 ? -18.346 -1.194 42.010 1.00 52.97 97 ASP A N 1
ATOM 786 C CA . ASP A 1 97 ? -17.405 -1.852 41.085 1.00 52.97 97 ASP A CA 1
ATOM 787 C C . ASP A 1 97 ? -15.970 -1.922 41.647 1.00 52.97 97 ASP A C 1
ATOM 789 O O . ASP A 1 97 ? -15.179 -2.814 41.312 1.00 52.97 97 ASP A O 1
ATOM 793 N N . ARG A 1 98 ? -15.608 -0.991 42.545 1.00 56.03 98 ARG A N 1
ATOM 794 C CA . ARG A 1 98 ? -14.307 -1.012 43.239 1.00 56.03 98 ARG A CA 1
ATOM 795 C C . ARG A 1 98 ? -14.217 -2.132 44.271 1.00 56.03 98 ARG A C 1
ATOM 797 O O . ARG A 1 98 ? -13.119 -2.650 44.503 1.00 56.03 98 ARG A O 1
ATOM 804 N N . ASN A 1 99 ? -15.337 -2.521 44.874 1.00 60.59 99 ASN A N 1
ATOM 805 C CA . ASN A 1 99 ? -15.358 -3.588 45.868 1.00 60.59 99 ASN A CA 1
ATOM 806 C C . ASN A 1 99 ? -15.120 -4.958 45.226 1.00 60.59 99 ASN A C 1
ATOM 808 O O . ASN A 1 99 ? -14.354 -5.748 45.774 1.00 60.59 99 ASN A O 1
ATOM 812 N N . GLU A 1 100 ? -15.672 -5.221 44.040 1.00 63.69 100 GLU A N 1
ATOM 813 C CA . GLU A 1 100 ? -15.471 -6.500 43.343 1.00 63.69 100 GLU A CA 1
ATOM 814 C C . GLU A 1 100 ? -14.012 -6.726 42.919 1.00 63.69 100 GLU A C 1
ATOM 816 O O . GLU A 1 100 ? -13.471 -7.823 43.073 1.00 63.69 100 GLU A O 1
ATOM 821 N N . LEU A 1 101 ? -13.334 -5.680 42.437 1.00 65.00 101 LEU A N 1
ATOM 822 C CA . LEU A 1 101 ? -11.913 -5.756 42.075 1.00 65.00 101 LEU A CA 1
ATOM 823 C C . LEU A 1 101 ? -11.020 -5.934 43.302 1.00 65.00 101 LEU A C 1
ATOM 825 O O . LEU A 1 101 ? -10.034 -6.667 43.249 1.00 65.00 101 LEU A O 1
ATOM 829 N N . THR A 1 102 ? -11.374 -5.288 44.413 1.00 66.75 102 THR A N 1
ATOM 830 C CA . THR A 1 102 ? -10.649 -5.440 45.679 1.00 66.75 102 THR A CA 1
ATOM 831 C C . THR A 1 102 ? -10.808 -6.860 46.223 1.00 66.75 102 THR A C 1
ATOM 833 O O . THR A 1 102 ? -9.821 -7.462 46.631 1.00 66.75 102 THR A O 1
ATOM 836 N N . LEU A 1 103 ? -12.014 -7.435 46.153 1.00 69.19 103 LEU A N 1
ATOM 837 C CA . LEU A 1 103 ? -12.291 -8.823 46.543 1.00 69.19 103 LEU A CA 1
ATOM 838 C C . LEU A 1 103 ? -11.551 -9.837 45.661 1.00 69.19 103 LEU A C 1
ATOM 840 O O . LEU A 1 103 ? -11.019 -10.820 46.168 1.00 69.19 103 LEU A O 1
ATOM 844 N N . PHE A 1 104 ? -11.466 -9.584 44.353 1.00 69.31 104 PHE A N 1
ATOM 845 C CA . PHE A 1 104 ? -10.706 -10.429 43.433 1.00 69.31 104 PHE A CA 1
ATOM 846 C C . PHE A 1 104 ? -9.195 -10.394 43.717 1.00 69.31 104 PHE A C 1
ATOM 848 O O . PHE A 1 104 ? -8.532 -11.429 43.674 1.00 69.31 104 PHE A O 1
ATOM 855 N N . LEU A 1 105 ? -8.647 -9.215 44.033 1.00 71.50 105 LEU A N 1
ATOM 856 C CA . LEU A 1 105 ? -7.223 -9.036 44.339 1.00 71.50 105 LEU A CA 1
ATOM 857 C C . LEU A 1 105 ? -6.837 -9.476 45.756 1.00 71.50 105 LEU A C 1
ATOM 859 O O . LEU A 1 105 ? -5.675 -9.808 45.980 1.00 71.50 105 LEU A O 1
ATOM 863 N N . ALA A 1 106 ? -7.780 -9.486 46.700 1.00 72.38 106 ALA A N 1
ATOM 864 C CA . ALA A 1 106 ? -7.534 -9.919 48.074 1.00 72.38 106 ALA A CA 1
ATOM 865 C C . ALA A 1 106 ? -7.210 -11.419 48.178 1.00 72.38 106 ALA A C 1
ATOM 867 O O . ALA A 1 106 ? -6.626 -11.838 49.176 1.00 72.38 106 ALA A O 1
ATOM 868 N N . GLY A 1 107 ? -7.547 -12.210 47.148 1.00 64.38 107 GLY A N 1
ATOM 869 C CA . GLY A 1 107 ? -7.412 -13.664 47.161 1.00 64.38 107 GLY A CA 1
ATOM 870 C C . GLY A 1 107 ? -8.280 -14.318 48.250 1.00 64.38 107 GLY A C 1
ATOM 871 O O . GLY A 1 107 ? -8.782 -13.645 49.153 1.00 64.38 107 GLY A O 1
ATOM 872 N N . PRO A 1 108 ? -8.499 -15.642 48.203 1.00 63.12 108 PRO A N 1
ATOM 873 C CA . PRO A 1 108 ? -9.054 -16.336 49.354 1.00 63.12 108 PRO A CA 1
ATOM 874 C C . PRO A 1 108 ? -8.070 -16.159 50.512 1.00 63.12 108 PRO A C 1
ATOM 876 O O . PRO A 1 108 ? -6.913 -16.567 50.419 1.00 63.12 108 PRO A O 1
ATOM 879 N N . SER A 1 109 ? -8.513 -15.516 51.591 1.00 60.97 109 SER A N 1
ATOM 880 C CA . SER A 1 109 ? -7.794 -15.584 52.858 1.00 60.97 109 SER A CA 1
ATOM 881 C C . SER A 1 109 ? -7.995 -16.996 53.399 1.00 60.97 109 SER A C 1
ATOM 883 O O . SER A 1 109 ? -8.967 -17.254 54.106 1.00 60.97 109 SER A O 1
ATOM 885 N N . ASP A 1 110 ? -7.126 -17.922 52.994 1.00 58.66 110 ASP A N 1
ATOM 886 C CA . ASP A 1 110 ? -7.000 -19.212 53.666 1.00 58.66 110 ASP A CA 1
ATOM 887 C C . ASP A 1 110 ? -6.521 -18.925 55.096 1.00 58.66 110 ASP A C 1
ATOM 889 O O . ASP A 1 110 ? -5.405 -18.442 55.307 1.00 58.66 110 ASP A O 1
ATOM 893 N N . SER A 1 111 ? -7.420 -19.137 56.061 1.00 48.44 111 SER A N 1
ATOM 894 C CA . SER A 1 111 ? -7.118 -19.124 57.496 1.00 48.44 111 SER A CA 1
ATOM 895 C C . SER A 1 111 ? -6.644 -20.486 57.973 1.00 48.44 111 SER A C 1
ATOM 897 O O . SER A 1 111 ? -7.080 -21.512 57.407 1.00 48.44 111 SER A O 1
#

pLDDT: mean 70.35, std 18.48, range [36.62, 96.25]

Foldseek 3Di:
DDPVVVVVVVPPPDDPDPQDPVNVLVVVLVVLVVVLVVLVVVVVVVVVPPDDVVVVVVNVVVSVVSVVVSVVVVVVVVVVVPPDPVPPPPPDPPPPSVVVVVVVVVPPPPD

Secondary structure (DSSP, 8-state):
--THHHHHHTTSSS------HHHHHHHHHHHHHHHHHHHHHHHHHHGGG---HHHHHHHHHHHHHHHHHHHHHHHHHHHHHHS--------S--HHHHHHHHHHHH-----

InterPro domains:
  IPR010989 SNARE [SSF47661] (21-78)